Protein AF-X1JAW8-F1 (afdb_monomer_lite)

pLDDT: mean 96.25, std 2.13, range [86.62, 98.56]

Sequence (90 aa):
FYSEELMEKLAQGEHLGDIDGVPEEVKRLFITAHGITPQWHVRMQAAFQQSTDNAVSKTVNFPREATIEDVARVYMLAYDAGLKGITIYR

Foldseek 3Di:
DDDPVLVVCVVVPDQPLPDPPDDPVVSVVPDDLASDALLNQLVVLLVVVVVDPDADDGEREYDPPDDPVSVVVSVVSNVVSVGPDYHYDD

Organism: NCBI:txid412755

Secondary structure (DSSP, 8-state):
---HHHHHHHHTT--GGG-TTS-HHHHHHT--GGGS-HHHHHHHHHHHHTT-SS----EEE--TT--HHHHHHHHHHHHHTT-S--EEE-

Radius of gyration: 16.41 Å; chains: 1; bounding box: 32×28×43 Å

InterPro domains:
  IPR000788 Ribonucleotide reductase large subunit, C-terminal [PF02867] (4-89)
  IPR050862 Ribonucleoside diphosphate reductase class-2 [PTHR43371] (2-90)

Structure (mmCIF, N/CA/C/O backbone):
data_AF-X1JAW8-F1
#
_entry.id   AF-X1JAW8-F1
#
loop_
_atom_site.group_PDB
_atom_site.id
_atom_site.type_symbol
_atom_site.label_atom_id
_atom_site.label_alt_id
_atom_site.label_comp_id
_atom_site.label_asym_id
_atom_site.label_entity_id
_atom_site.label_seq_id
_atom_site.pdbx_PDB_ins_code
_atom_site.Cartn_x
_atom_site.Cartn_y
_atom_site.Cartn_z
_atom_site.occupancy
_atom_site.B_iso_or_equiv
_atom_site.auth_seq_id
_atom_site.auth_comp_id
_atom_site.auth_asym_id
_atom_site.auth_atom_id
_atom_site.pdbx_PDB_model_num
ATOM 1 N N . PHE A 1 1 ? -22.103 0.306 18.131 1.00 86.62 1 PHE A N 1
ATOM 2 C CA . PHE A 1 1 ? -20.853 -0.463 18.272 1.00 86.62 1 PHE A CA 1
ATOM 3 C C . PHE A 1 1 ? -19.704 0.389 18.800 1.00 86.62 1 PHE A C 1
ATOM 5 O O . PHE A 1 1 ? -18.781 -0.183 19.351 1.00 86.62 1 PHE A O 1
ATOM 12 N N . TYR A 1 2 ? -19.739 1.723 18.672 1.00 93.62 2 TYR A N 1
ATOM 13 C CA . TYR A 1 2 ? -18.788 2.581 19.383 1.00 93.62 2 TYR A CA 1
ATOM 14 C C . TYR A 1 2 ? -18.861 2.368 20.905 1.00 93.62 2 TYR A C 1
ATOM 16 O O . TYR A 1 2 ? -19.963 2.285 21.454 1.00 93.62 2 TYR A O 1
ATOM 24 N N . SER A 1 3 ? -17.699 2.321 21.557 1.00 96.44 3 SER A N 1
ATOM 25 C CA . SER A 1 3 ? -17.519 2.333 23.012 1.00 96.44 3 SER A CA 1
ATOM 26 C C . SER A 1 3 ? -16.150 2.932 23.360 1.00 96.44 3 SER A C 1
ATOM 28 O O . SER A 1 3 ? -15.254 2.954 22.516 1.00 96.44 3 SER A O 1
ATOM 30 N N . GLU A 1 4 ? -15.974 3.411 24.595 1.00 97.06 4 GLU A N 1
ATOM 31 C CA . GLU A 1 4 ? -14.657 3.864 25.077 1.00 97.06 4 GLU A CA 1
ATOM 32 C C . GLU A 1 4 ? -13.638 2.718 25.061 1.00 97.06 4 GLU A C 1
ATOM 34 O O . GLU A 1 4 ? -12.531 2.894 24.566 1.00 97.06 4 GLU A O 1
ATOM 39 N N . GLU A 1 5 ? -14.057 1.513 25.459 1.00 95.75 5 GLU A N 1
ATOM 40 C CA . GLU A 1 5 ? -13.232 0.300 25.391 1.00 95.75 5 GLU A CA 1
ATOM 41 C C . GLU A 1 5 ? -12.731 0.012 23.964 1.00 95.75 5 GLU A C 1
ATOM 43 O O . GLU A 1 5 ? -11.561 -0.308 23.768 1.00 95.75 5 GLU A O 1
ATOM 48 N N . LEU A 1 6 ? -13.588 0.155 22.942 1.00 95.88 6 LEU A N 1
ATOM 49 C CA . LEU A 1 6 ? -13.180 -0.011 21.543 1.00 95.88 6 LEU A CA 1
ATOM 50 C C . LEU A 1 6 ? -12.076 0.987 21.174 1.00 95.88 6 LEU A C 1
ATOM 52 O O . LEU A 1 6 ? -11.107 0.622 20.512 1.00 95.88 6 LEU A O 1
ATOM 56 N N . MET A 1 7 ? -12.219 2.243 21.598 1.00 96.38 7 MET A N 1
ATOM 57 C CA . MET A 1 7 ? -11.228 3.279 21.315 1.00 96.38 7 MET A CA 1
ATOM 58 C C . MET A 1 7 ? -9.904 3.021 22.036 1.00 96.38 7 MET A C 1
ATOM 60 O O . MET A 1 7 ? -8.849 3.238 21.442 1.00 96.38 7 MET A 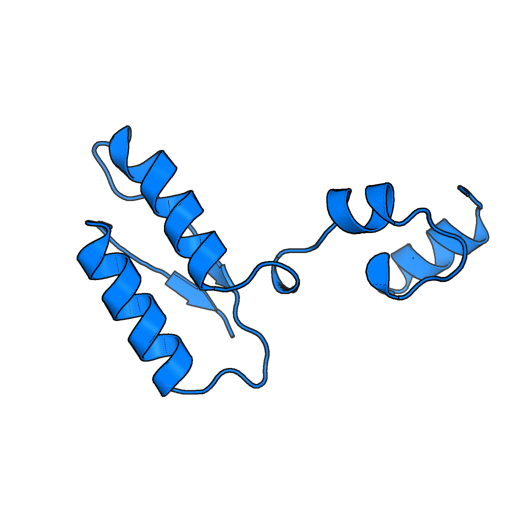O 1
ATOM 64 N N . GLU A 1 8 ? -9.943 2.519 23.271 1.00 97.00 8 GLU A N 1
ATOM 65 C CA . GLU A 1 8 ? -8.747 2.120 24.018 1.00 97.00 8 GLU A CA 1
ATOM 66 C C . GLU A 1 8 ? -8.000 0.973 23.327 1.00 97.00 8 GLU A C 1
ATOM 68 O O . GLU A 1 8 ? -6.786 1.073 23.144 1.00 97.00 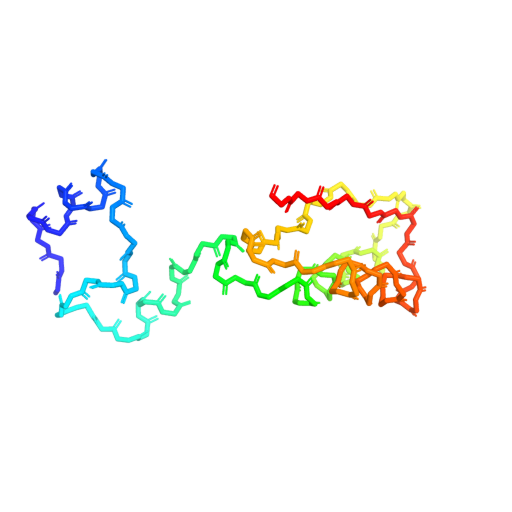8 GLU A O 1
ATOM 73 N N . LYS A 1 9 ? -8.710 -0.066 22.862 1.00 95.81 9 LYS A N 1
ATOM 74 C CA . LYS A 1 9 ? -8.119 -1.180 22.094 1.00 95.81 9 LYS A CA 1
ATOM 75 C C . LYS A 1 9 ? -7.421 -0.696 20.824 1.00 95.81 9 LYS A C 1
ATOM 77 O O . LYS A 1 9 ? -6.263 -1.026 20.570 1.00 95.81 9 LYS A O 1
ATOM 82 N N . LEU A 1 10 ? -8.089 0.163 20.050 1.00 95.56 10 LEU A N 1
ATOM 83 C CA . LEU A 1 10 ? -7.508 0.752 18.839 1.00 95.56 10 LEU A CA 1
ATOM 84 C C . LEU A 1 10 ? -6.276 1.615 19.151 1.00 95.56 10 LEU A C 1
ATOM 86 O O . LEU A 1 10 ? -5.283 1.554 18.428 1.00 95.56 10 LEU A O 1
ATOM 90 N N . ALA A 1 11 ? -6.308 2.396 20.235 1.00 96.06 11 ALA A N 1
ATOM 91 C CA . ALA A 1 11 ? -5.177 3.219 20.663 1.00 96.06 11 ALA A CA 1
ATOM 92 C C . ALA A 1 11 ? -3.963 2.384 21.110 1.00 96.06 11 ALA A C 1
ATOM 94 O O . ALA A 1 11 ? -2.827 2.839 20.980 1.00 96.06 11 ALA A O 1
ATOM 95 N N . GLN A 1 12 ? -4.187 1.158 21.591 1.00 96.50 12 GLN A N 1
ATOM 96 C CA . GLN A 1 12 ? -3.134 0.192 21.927 1.00 96.50 12 GLN A CA 1
ATOM 97 C C . GLN A 1 12 ? -2.550 -0.523 20.696 1.00 96.50 12 GLN A C 1
ATOM 99 O O . GLN A 1 12 ? -1.573 -1.261 20.822 1.00 96.50 12 GLN A O 1
ATOM 104 N N . GLY A 1 13 ? -3.093 -0.266 19.502 1.00 93.00 13 GLY A N 1
ATOM 105 C CA . GLY A 1 13 ? -2.601 -0.813 18.240 1.00 93.00 13 GLY A CA 1
ATOM 106 C C . GLY A 1 13 ? -3.329 -2.069 17.769 1.00 93.00 13 GLY A C 1
ATOM 107 O O . GLY A 1 13 ? -2.880 -2.684 16.802 1.00 93.00 13 GLY A O 1
ATOM 108 N N . GLU A 1 14 ? -4.443 -2.450 18.401 1.00 94.38 14 GLU A N 1
ATOM 109 C CA . GLU A 1 14 ? -5.298 -3.511 17.868 1.00 94.38 14 GLU A CA 1
ATOM 110 C C . GLU A 1 14 ? -5.890 -3.102 16.513 1.00 94.38 14 GLU A C 1
ATOM 112 O O . GLU A 1 14 ? -6.253 -1.944 16.276 1.00 94.38 14 GLU A O 1
ATOM 117 N N . HIS A 1 15 ? -6.011 -4.061 15.598 1.00 92.81 15 HIS A N 1
ATOM 118 C CA . HIS A 1 15 ? -6.637 -3.819 14.307 1.00 92.81 15 HIS A CA 1
ATOM 119 C C . HIS A 1 15 ? -8.154 -3.946 14.423 1.00 92.81 15 HIS A C 1
ATOM 121 O O . HIS A 1 15 ? -8.668 -4.953 14.894 1.00 92.81 15 HIS A O 1
ATOM 127 N N . LEU A 1 16 ? -8.890 -2.961 13.897 1.00 94.69 16 LEU A N 1
ATOM 128 C CA . LEU A 1 16 ? -10.359 -2.959 13.916 1.00 94.69 16 LEU A CA 1
ATOM 129 C C . LEU A 1 16 ? -10.979 -4.245 13.333 1.00 94.69 16 LEU A C 1
ATOM 131 O O . LEU A 1 16 ? -12.050 -4.668 13.764 1.00 94.69 16 LEU A O 1
ATOM 135 N N . GLY A 1 17 ?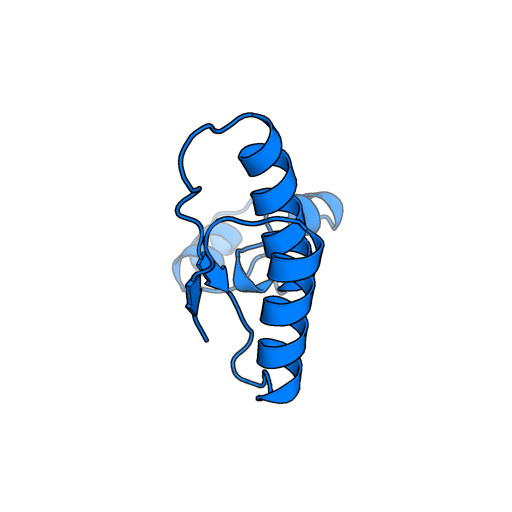 -10.304 -4.865 12.357 1.00 92.31 17 GLY A N 1
ATOM 136 C CA . GLY A 1 17 ? -10.720 -6.133 11.754 1.00 92.31 17 GLY A CA 1
ATOM 137 C C . GLY A 1 17 ? -10.817 -7.286 12.758 1.00 92.31 17 GLY A C 1
ATOM 138 O O . GLY A 1 17 ? -11.730 -8.107 12.646 1.00 92.31 17 GLY A O 1
ATOM 139 N N . ASP A 1 18 ? -9.961 -7.283 13.777 1.00 92.88 18 ASP A N 1
ATOM 140 C CA . ASP A 1 18 ? -9.821 -8.360 14.760 1.00 92.88 18 ASP A CA 1
ATOM 141 C C . ASP A 1 18 ? -10.722 -8.159 15.991 1.00 92.88 18 ASP A C 1
ATOM 143 O O . ASP A 1 18 ? -10.854 -9.056 16.818 1.00 92.88 18 ASP A O 1
ATOM 147 N N . ILE A 1 19 ? -11.383 -7.000 16.111 1.00 94.19 19 ILE A N 1
ATOM 148 C CA . ILE A 1 19 ? -12.232 -6.672 17.261 1.00 94.19 19 ILE A CA 1
ATOM 149 C C . ILE A 1 19 ? -13.662 -7.186 17.039 1.00 94.19 19 ILE A C 1
ATOM 151 O O . ILE A 1 19 ? -14.319 -6.877 16.035 1.00 94.19 19 ILE A O 1
ATOM 155 N N . ASP A 1 20 ? -14.171 -7.959 17.995 1.00 92.81 20 ASP A N 1
ATOM 156 C CA . ASP A 1 20 ? -15.542 -8.470 17.983 1.00 92.81 20 ASP A CA 1
ATOM 157 C C . ASP A 1 20 ? -16.591 -7.368 18.211 1.00 92.81 20 ASP A C 1
ATOM 159 O O . ASP A 1 20 ? -16.336 -6.328 18.816 1.00 92.81 20 ASP A O 1
ATOM 163 N N . GLY A 1 21 ? -17.812 -7.585 17.711 1.00 92.50 21 GLY A N 1
ATOM 164 C CA . GLY A 1 21 ? -18.938 -6.656 17.894 1.00 92.50 21 GLY A CA 1
ATOM 165 C C . GLY A 1 21 ? -18.929 -5.419 16.982 1.00 92.50 21 GLY A C 1
ATOM 166 O O . GLY A 1 21 ? -19.899 -4.654 16.980 1.00 92.50 21 GLY A O 1
ATOM 167 N N . VAL A 1 22 ? -17.885 -5.233 16.166 1.00 95.56 22 VAL A N 1
ATOM 168 C CA . VAL A 1 22 ? -17.839 -4.206 15.114 1.00 95.56 22 VAL A CA 1
ATOM 169 C C . VAL A 1 22 ? -18.528 -4.729 13.842 1.00 95.56 22 VAL A C 1
ATOM 171 O O . VAL A 1 22 ? -18.183 -5.818 13.379 1.00 95.56 22 VAL A O 1
ATOM 174 N N . PRO A 1 23 ? -19.475 -3.979 13.241 1.00 96.25 23 PRO A N 1
ATOM 175 C CA . PRO A 1 23 ? -20.119 -4.372 11.993 1.00 96.25 23 PRO A CA 1
ATOM 176 C C . PRO A 1 23 ? -19.118 -4.587 10.854 1.00 96.25 23 PRO A C 1
ATOM 178 O O . PRO A 1 23 ? -18.202 -3.791 10.656 1.00 96.25 23 PRO A O 1
ATOM 181 N N . GLU A 1 24 ? -19.349 -5.622 10.051 1.00 95.00 24 GLU A N 1
ATOM 182 C CA . GLU A 1 24 ? -18.455 -6.024 8.958 1.00 95.00 24 GLU A CA 1
ATOM 183 C C . GLU A 1 24 ? -18.247 -4.920 7.907 1.00 95.00 24 GLU A C 1
ATOM 185 O O . GLU A 1 24 ? -17.145 -4.731 7.398 1.00 95.00 24 GLU A O 1
ATOM 190 N N . GLU A 1 25 ? -19.281 -4.130 7.612 1.00 96.50 25 GLU A N 1
ATOM 191 C CA . GLU A 1 25 ? -19.175 -2.984 6.700 1.00 96.50 25 GLU A CA 1
ATOM 192 C C . GLU A 1 25 ? -18.171 -1.937 7.204 1.00 96.50 25 GLU A C 1
ATOM 194 O O . GLU A 1 25 ? -17.384 -1.394 6.431 1.00 96.50 25 GLU A O 1
ATOM 199 N N . VAL A 1 26 ? -18.142 -1.709 8.518 1.00 96.06 26 VAL A N 1
ATOM 200 C CA . VAL A 1 26 ? -17.210 -0.776 9.155 1.00 96.06 26 VAL A CA 1
ATOM 201 C C . VAL A 1 26 ? -15.795 -1.349 9.116 1.00 96.06 26 VAL A C 1
ATOM 203 O O . VAL A 1 26 ? -14.864 -0.634 8.751 1.00 96.06 26 VAL A O 1
ATOM 206 N N . LYS A 1 27 ? -15.620 -2.646 9.402 1.00 95.44 27 LYS A N 1
ATOM 207 C CA . LYS A 1 27 ? -14.314 -3.319 9.278 1.00 95.44 27 LYS A CA 1
ATOM 208 C C . LYS A 1 27 ? -13.738 -3.179 7.868 1.00 95.44 27 LYS A C 1
ATOM 210 O O . LYS A 1 27 ? -12.565 -2.854 7.710 1.00 95.44 27 LYS A O 1
ATOM 215 N N . ARG A 1 28 ? -14.578 -3.356 6.844 1.00 94.94 28 ARG A N 1
ATOM 216 C CA . ARG A 1 28 ? -14.195 -3.188 5.433 1.00 94.94 28 ARG A CA 1
ATOM 217 C C . ARG A 1 28 ? -13.861 -1.746 5.070 1.00 94.94 28 ARG A C 1
ATOM 219 O O . ARG A 1 28 ? -12.966 -1.523 4.261 1.00 94.94 28 ARG A O 1
ATOM 226 N N . LEU A 1 29 ? -14.572 -0.779 5.644 1.00 95.75 29 LEU A N 1
ATOM 227 C CA . LEU A 1 29 ? -14.349 0.638 5.369 1.00 95.75 29 LEU A CA 1
ATOM 228 C C . LEU A 1 29 ? -13.017 1.141 5.947 1.00 95.75 29 LEU A C 1
ATOM 230 O O . LEU A 1 29 ? -12.349 1.958 5.319 1.00 95.75 29 LEU A O 1
ATOM 234 N N . PHE A 1 30 ? -12.617 0.639 7.116 1.00 95.06 30 PHE A N 1
ATOM 235 C CA . PHE A 1 30 ? -11.438 1.101 7.858 1.00 95.06 30 PHE A CA 1
ATOM 236 C C . PHE A 1 30 ? -10.249 0.126 7.791 1.00 95.06 30 PHE A C 1
ATOM 238 O O . PHE A 1 30 ? -9.498 -0.023 8.758 1.00 95.06 30 PHE A O 1
ATOM 245 N N . ILE A 1 31 ? -10.046 -0.536 6.649 1.00 94.88 31 ILE A N 1
ATOM 246 C CA . ILE A 1 31 ? -8.834 -1.335 6.421 1.00 94.88 31 ILE A CA 1
ATOM 247 C C . ILE A 1 31 ? -7.574 -0.457 6.422 1.00 94.88 31 ILE A C 1
ATOM 249 O O . ILE A 1 31 ? -7.595 0.710 6.028 1.00 94.88 31 ILE A O 1
ATOM 253 N N . THR A 1 32 ? -6.448 -1.033 6.839 1.00 94.12 32 THR A N 1
ATOM 254 C CA . THR A 1 32 ? -5.140 -0.361 6.807 1.00 94.12 32 THR A CA 1
ATOM 255 C C . THR A 1 32 ? -4.373 -0.707 5.530 1.00 94.12 32 THR A C 1
ATOM 257 O O . THR A 1 32 ? -4.777 -1.583 4.766 1.00 94.12 32 THR A O 1
ATOM 260 N N . ALA A 1 33 ? -3.229 -0.054 5.299 1.00 94.69 33 ALA A N 1
ATOM 261 C CA . ALA A 1 33 ? -2.391 -0.326 4.129 1.00 94.69 33 ALA A CA 1
ATOM 262 C C . ALA A 1 33 ? -1.994 -1.810 4.002 1.00 94.69 33 ALA A C 1
ATOM 264 O O . ALA A 1 33 ? -2.053 -2.348 2.907 1.00 94.69 33 ALA A O 1
ATOM 265 N N . HIS A 1 34 ? -1.668 -2.492 5.105 1.00 91.44 34 HIS A N 1
ATOM 266 C CA . HIS A 1 34 ? -1.316 -3.920 5.081 1.00 91.44 34 HIS A CA 1
ATOM 267 C C . HIS A 1 34 ? -2.524 -4.841 4.835 1.00 91.44 34 HIS A C 1
ATOM 269 O O . HIS A 1 34 ? -2.345 -5.989 4.446 1.00 91.44 34 HIS A O 1
ATOM 275 N N . GLY A 1 35 ? -3.751 -4.337 5.016 1.00 91.94 35 GLY A N 1
ATOM 276 C CA . GLY A 1 35 ? -4.980 -5.042 4.643 1.00 91.94 35 GLY A CA 1
ATOM 277 C C . GLY A 1 35 ? -5.310 -4.959 3.148 1.00 91.94 35 GLY A C 1
ATOM 278 O O . GLY A 1 35 ? -6.251 -5.605 2.691 1.00 91.94 35 GLY A O 1
ATOM 279 N N . ILE A 1 36 ? -4.558 -4.171 2.371 1.00 95.38 36 ILE A N 1
ATOM 280 C CA . ILE A 1 36 ? -4.723 -4.045 0.922 1.00 95.38 36 ILE A CA 1
ATOM 281 C C . ILE A 1 36 ? -3.655 -4.893 0.235 1.00 95.38 36 ILE A C 1
ATOM 283 O O . ILE A 1 36 ? -2.461 -4.746 0.477 1.00 95.38 36 ILE A O 1
ATOM 287 N N . THR A 1 37 ? -4.074 -5.772 -0.677 1.00 96.31 37 THR A N 1
ATOM 288 C CA . THR A 1 37 ? -3.120 -6.609 -1.419 1.00 96.31 37 THR A CA 1
ATOM 289 C C . THR A 1 37 ? -2.156 -5.746 -2.252 1.00 96.31 37 THR A C 1
ATOM 291 O O . THR A 1 37 ? -2.604 -4.745 -2.833 1.00 96.31 37 THR A O 1
ATOM 294 N N . PRO A 1 38 ? -0.891 -6.161 -2.445 1.00 97.38 38 PRO A N 1
ATOM 295 C CA . PRO A 1 38 ? 0.068 -5.426 -3.271 1.00 97.38 38 PRO A CA 1
ATOM 296 C C . PRO A 1 38 ? -0.444 -5.090 -4.683 1.00 97.38 38 PRO A C 1
ATOM 298 O O . PRO A 1 38 ? -0.222 -3.992 -5.191 1.00 97.38 38 PRO A O 1
ATOM 301 N N . GLN A 1 39 ? -1.211 -5.989 -5.307 1.00 97.62 39 GLN A N 1
ATOM 302 C CA . GLN A 1 39 ? -1.783 -5.782 -6.641 1.00 97.62 39 GLN A CA 1
ATOM 303 C C . GLN A 1 39 ? -2.815 -4.646 -6.662 1.00 97.62 39 GLN A C 1
ATOM 305 O O . GLN A 1 39 ? -2.877 -3.881 -7.625 1.00 97.62 39 GLN A O 1
ATOM 310 N N . TRP A 1 40 ? -3.613 -4.505 -5.601 1.00 97.94 40 TRP A N 1
ATOM 311 C CA . TRP A 1 40 ? -4.571 -3.405 -5.471 1.00 97.94 40 TRP A CA 1
ATOM 312 C C . TRP A 1 40 ? -3.876 -2.054 -5.287 1.00 97.94 40 TRP A C 1
ATOM 314 O O . TRP A 1 40 ? -4.335 -1.063 -5.856 1.00 97.94 40 TRP A O 1
ATOM 324 N N . HIS A 1 41 ? -2.736 -2.008 -4.592 1.00 98.19 41 HIS A N 1
ATOM 325 C CA . HIS A 1 41 ? -1.916 -0.796 -4.545 1.00 98.19 41 HIS A CA 1
ATOM 326 C C . HIS A 1 41 ? -1.410 -0.381 -5.933 1.00 98.19 41 HIS A C 1
ATOM 328 O O . HIS A 1 41 ? -1.522 0.795 -6.280 1.00 98.19 41 HIS A O 1
ATOM 334 N N . VAL A 1 42 ? -0.922 -1.329 -6.744 1.00 98.25 42 VAL A N 1
ATOM 335 C CA . VAL A 1 42 ? -0.462 -1.053 -8.120 1.00 98.25 42 VAL A CA 1
ATOM 336 C C . VAL A 1 42 ? -1.606 -0.549 -8.995 1.00 98.25 42 VAL A C 1
ATOM 338 O O . VAL A 1 42 ? -1.454 0.456 -9.683 1.00 98.25 42 VAL A O 1
ATOM 341 N N . ARG A 1 43 ? -2.778 -1.195 -8.936 1.00 98.19 43 ARG A N 1
ATOM 342 C CA . ARG A 1 43 ? -3.968 -0.766 -9.692 1.00 98.19 43 ARG A CA 1
ATOM 343 C C . ARG A 1 43 ? -4.402 0.649 -9.325 1.00 98.19 43 ARG A C 1
ATOM 345 O O . ARG A 1 43 ? -4.735 1.433 -10.209 1.00 98.19 43 ARG A O 1
ATOM 352 N N . MET A 1 44 ? -4.360 0.985 -8.036 1.00 98.19 44 MET A N 1
ATOM 353 C CA . MET A 1 44 ? -4.655 2.337 -7.572 1.00 98.19 44 MET A CA 1
ATOM 354 C C . MET A 1 44 ? -3.636 3.343 -8.118 1.00 98.19 44 MET A C 1
ATOM 356 O O . MET A 1 44 ? -4.021 4.376 -8.657 1.00 98.19 44 MET A O 1
ATOM 360 N N . GLN A 1 45 ? -2.340 3.031 -8.047 1.00 98.56 45 GLN A N 1
ATOM 361 C CA . GLN A 1 45 ? -1.304 3.893 -8.615 1.00 98.56 45 GLN A CA 1
ATOM 362 C C . GLN A 1 45 ? -1.483 4.074 -10.132 1.00 98.56 45 GLN A C 1
ATOM 364 O O . GLN A 1 45 ? -1.344 5.189 -10.629 1.00 98.56 45 GLN A O 1
ATOM 369 N N . ALA A 1 46 ? -1.854 3.013 -10.855 1.00 98.19 46 ALA A N 1
ATOM 370 C CA . ALA A 1 46 ? -2.116 3.054 -12.292 1.00 98.19 46 ALA A CA 1
ATOM 371 C C . ALA A 1 46 ? -3.292 3.960 -12.653 1.00 98.19 46 ALA A C 1
ATOM 373 O O . ALA A 1 46 ? -3.181 4.742 -13.595 1.00 98.19 46 ALA A O 1
ATOM 374 N N . ALA A 1 47 ? -4.377 3.922 -11.875 1.00 98.25 47 ALA A N 1
ATOM 375 C CA . ALA A 1 47 ? -5.515 4.815 -12.078 1.00 98.25 47 ALA A CA 1
ATOM 376 C C . ALA A 1 47 ? -5.096 6.297 -12.016 1.00 98.25 47 ALA A C 1
ATOM 378 O O . ALA A 1 47 ? -5.478 7.083 -12.879 1.00 98.25 47 ALA A O 1
ATOM 379 N N . PHE A 1 48 ? -4.244 6.672 -11.056 1.00 98.25 48 PHE A N 1
ATOM 380 C CA . PHE A 1 48 ? -3.720 8.040 -10.958 1.00 98.25 48 PHE A CA 1
ATOM 381 C C . PHE A 1 48 ? -2.662 8.361 -12.023 1.00 98.25 48 PHE A C 1
ATOM 383 O O . PHE A 1 48 ? -2.602 9.487 -12.522 1.00 98.25 48 PHE A O 1
ATOM 390 N N . GLN A 1 49 ? -1.838 7.383 -12.408 1.00 98.12 49 GLN A N 1
ATOM 391 C CA . GLN A 1 49 ? -0.777 7.569 -13.398 1.00 98.12 49 GLN A CA 1
ATOM 392 C C . GLN A 1 49 ? -1.325 7.968 -14.777 1.00 98.12 49 GLN A C 1
ATOM 394 O O . GLN A 1 49 ? -0.655 8.726 -15.477 1.00 98.12 49 GLN A O 1
ATOM 399 N N . GLN A 1 50 ? -2.538 7.525 -15.136 1.00 97.06 50 GLN A N 1
ATOM 400 C CA . GLN A 1 50 ? -3.206 7.870 -16.402 1.00 97.06 50 GLN A CA 1
ATOM 401 C C . GLN A 1 50 ? -3.427 9.376 -16.588 1.00 97.06 50 GLN A C 1
ATOM 403 O O . GLN A 1 50 ? -3.456 9.850 -17.717 1.00 97.06 50 GLN A O 1
ATOM 408 N N . SER A 1 51 ? -3.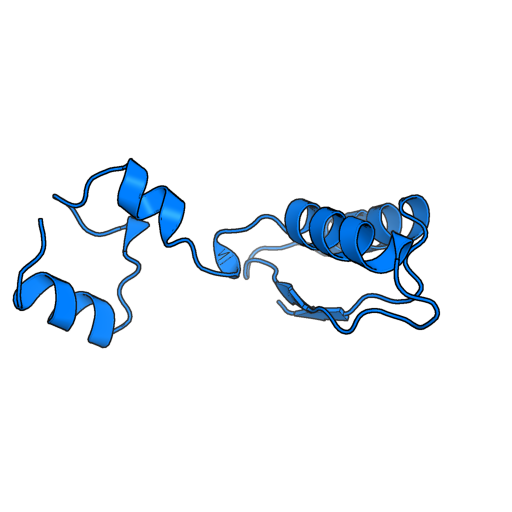577 10.120 -15.490 1.00 97.62 51 SER A N 1
ATOM 409 C CA . SER A 1 51 ? -3.805 11.573 -15.503 1.00 97.62 51 SER A CA 1
ATOM 410 C C . SER A 1 51 ? -2.615 12.360 -14.938 1.00 97.62 51 SER A C 1
ATOM 412 O O . SER A 1 51 ? -2.772 13.515 -14.553 1.00 97.62 51 SER A O 1
ATOM 414 N N . THR A 1 52 ? -1.434 11.735 -14.839 1.00 97.69 52 THR A N 1
ATOM 415 C CA . THR A 1 52 ? -0.230 12.352 -14.261 1.00 97.69 52 THR A CA 1
ATOM 416 C C . THR A 1 52 ? 0.924 12.349 -15.267 1.00 97.69 52 THR A C 1
ATOM 418 O O . THR A 1 52 ? 1.445 11.292 -15.643 1.00 97.69 52 THR A O 1
ATOM 421 N N . ASP A 1 53 ? 1.383 13.540 -15.657 1.00 96.94 53 ASP A N 1
ATOM 422 C CA . ASP A 1 53 ? 2.485 13.719 -16.616 1.00 96.94 53 ASP A CA 1
ATOM 423 C C . ASP A 1 53 ? 3.839 13.265 -16.057 1.00 96.94 53 ASP A C 1
ATOM 425 O O . ASP A 1 53 ? 4.658 12.695 -16.778 1.00 96.94 53 ASP A O 1
ATOM 429 N N . ASN A 1 54 ? 4.057 13.436 -14.753 1.00 95.88 54 ASN A N 1
ATOM 430 C CA . ASN A 1 54 ? 5.212 12.895 -14.033 1.00 95.88 54 ASN A CA 1
ATOM 431 C C . ASN A 1 54 ? 4.900 11.497 -13.459 1.00 95.88 54 ASN A C 1
ATOM 433 O O . ASN A 1 54 ? 3.934 10.847 -13.865 1.00 95.88 54 ASN A O 1
ATOM 437 N N . ALA A 1 55 ? 5.729 11.000 -12.540 1.00 95.81 55 ALA A N 1
ATOM 438 C CA . ALA A 1 55 ? 5.469 9.764 -11.801 1.00 95.81 55 ALA A CA 1
ATOM 439 C C . ALA A 1 55 ? 4.611 10.013 -10.546 1.00 95.81 55 ALA A C 1
ATOM 441 O O . ALA A 1 55 ? 4.599 11.112 -9.991 1.00 95.81 55 ALA A O 1
ATOM 442 N N . VAL A 1 56 ? 3.933 8.966 -10.073 1.00 97.50 56 VAL A N 1
ATOM 443 C CA . VAL A 1 56 ? 3.194 8.971 -8.800 1.00 97.50 56 VAL A CA 1
ATOM 444 C C . VAL A 1 56 ? 4.078 8.394 -7.690 1.00 97.50 56 VAL A C 1
ATOM 446 O O . VAL A 1 56 ? 4.528 7.255 -7.792 1.00 97.50 56 VAL A O 1
ATOM 449 N N . SER A 1 57 ? 4.300 9.152 -6.611 1.00 97.69 57 SER A N 1
ATOM 450 C CA . SER A 1 57 ? 4.981 8.644 -5.411 1.00 97.69 57 SER A CA 1
ATOM 451 C C . SER A 1 57 ? 3.996 7.846 -4.556 1.00 97.69 57 SER A C 1
ATOM 453 O O . SER A 1 57 ? 3.173 8.419 -3.840 1.00 97.69 57 SER A O 1
ATOM 455 N N . LYS A 1 58 ? 4.038 6.515 -4.665 1.00 97.69 58 LYS A N 1
ATOM 456 C CA . LYS A 1 58 ? 3.178 5.607 -3.899 1.00 97.69 58 LYS A CA 1
ATOM 457 C C . LYS A 1 58 ? 3.945 4.363 -3.462 1.00 97.69 58 LYS A C 1
ATOM 459 O O . LYS A 1 58 ? 4.543 3.671 -4.278 1.00 97.69 58 LYS A O 1
ATOM 464 N N . THR A 1 59 ? 3.857 4.053 -2.172 1.00 98.12 59 THR A N 1
ATOM 465 C CA . THR A 1 59 ? 4.387 2.810 -1.599 1.00 98.12 59 THR A CA 1
ATOM 466 C C . THR A 1 59 ? 3.418 1.652 -1.817 1.00 98.12 59 THR A C 1
ATOM 468 O O . THR A 1 59 ? 2.232 1.772 -1.507 1.00 98.12 59 THR A O 1
ATOM 471 N N . VAL A 1 60 ? 3.904 0.521 -2.312 1.00 98.19 60 VAL A N 1
ATOM 472 C CA . VAL A 1 60 ? 3.211 -0.768 -2.288 1.00 98.19 60 VAL A CA 1
ATOM 473 C C . VAL A 1 60 ? 3.645 -1.504 -1.026 1.00 98.19 60 VAL A C 1
ATOM 475 O O . VAL A 1 60 ? 4.791 -1.939 -0.924 1.0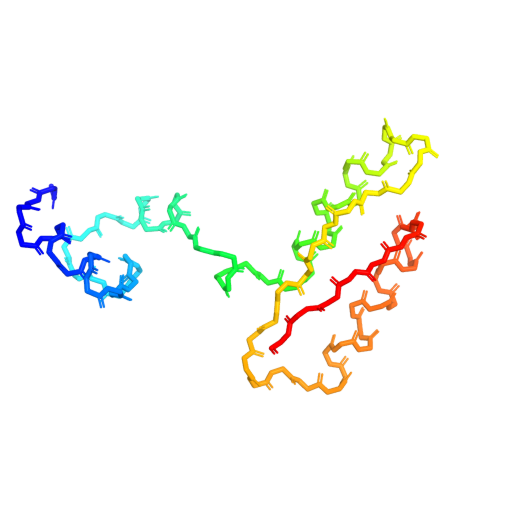0 98.19 60 VAL A O 1
ATOM 478 N N . ASN A 1 61 ? 2.741 -1.594 -0.052 1.00 97.94 61 ASN A N 1
ATOM 479 C CA . ASN A 1 61 ? 2.982 -2.305 1.198 1.00 97.94 61 ASN A CA 1
ATOM 480 C C . ASN A 1 61 ? 2.818 -3.812 0.978 1.00 97.94 61 ASN A C 1
ATOM 482 O O . ASN A 1 61 ? 1.874 -4.250 0.319 1.00 97.94 61 ASN A O 1
ATOM 486 N N . PHE A 1 62 ? 3.736 -4.590 1.536 1.00 97.25 62 PHE A N 1
ATOM 487 C CA . PHE A 1 62 ? 3.711 -6.045 1.527 1.00 97.25 62 PHE A CA 1
ATOM 488 C C . PHE A 1 62 ? 3.548 -6.586 2.945 1.00 97.25 62 PHE A C 1
ATOM 490 O O . PHE A 1 62 ? 4.020 -5.961 3.895 1.00 97.25 62 PHE A O 1
ATOM 497 N N . PRO A 1 63 ? 2.915 -7.759 3.101 1.00 93.94 63 PRO A N 1
ATOM 498 C CA . PRO A 1 63 ? 2.962 -8.481 4.360 1.00 93.94 63 PRO A CA 1
ATOM 499 C C . PRO A 1 63 ? 4.377 -9.018 4.614 1.00 93.94 63 PRO A C 1
ATOM 501 O O . PRO A 1 63 ? 5.158 -9.238 3.683 1.00 93.94 63 PRO A O 1
ATOM 504 N N . ARG A 1 64 ? 4.703 -9.269 5.883 1.00 93.56 64 ARG A N 1
ATOM 505 C CA . ARG A 1 64 ? 6.039 -9.710 6.314 1.00 93.56 64 ARG A CA 1
ATOM 506 C C . ARG A 1 64 ? 6.482 -11.005 5.624 1.00 93.56 64 ARG A C 1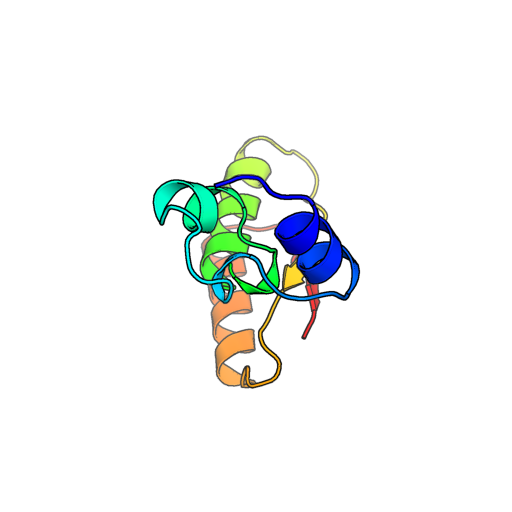
ATOM 508 O O . ARG A 1 64 ? 7.663 -11.182 5.331 1.00 93.56 64 ARG A O 1
ATOM 515 N N . GLU A 1 65 ? 5.536 -11.899 5.381 1.00 95.12 65 GLU A N 1
ATOM 516 C CA . GLU A 1 65 ? 5.698 -13.206 4.748 1.00 95.12 65 GLU A CA 1
ATOM 517 C C . GLU A 1 65 ? 5.825 -13.154 3.218 1.00 95.12 65 GLU A C 1
ATOM 519 O O . GLU A 1 65 ? 6.041 -14.195 2.601 1.00 95.12 65 GLU A O 1
ATOM 524 N N . ALA A 1 66 ? 5.729 -11.969 2.602 1.00 95.81 66 ALA A N 1
ATOM 525 C CA . ALA A 1 66 ? 5.840 -11.830 1.156 1.00 95.81 66 ALA A CA 1
ATOM 526 C C . ALA A 1 66 ? 7.179 -12.355 0.623 1.00 95.81 66 ALA A C 1
ATOM 528 O O . ALA A 1 66 ? 8.267 -11.978 1.095 1.00 95.81 66 ALA A O 1
ATOM 529 N N . THR A 1 67 ? 7.087 -13.193 -0.407 1.00 97.25 67 THR A N 1
ATOM 530 C CA . THR A 1 67 ? 8.237 -13.832 -1.042 1.00 97.25 67 THR A CA 1
ATOM 531 C C . THR A 1 67 ? 8.868 -12.937 -2.110 1.00 97.25 67 THR A C 1
ATOM 533 O O . THR A 1 67 ? 8.323 -11.908 -2.518 1.00 97.25 67 THR A O 1
ATOM 536 N N . ILE A 1 68 ? 10.045 -13.336 -2.597 1.00 97.69 68 ILE A N 1
ATOM 537 C CA . ILE A 1 68 ? 10.709 -12.647 -3.713 1.00 97.69 68 ILE A CA 1
ATOM 538 C C . ILE A 1 68 ? 9.846 -12.738 -4.978 1.00 97.69 68 ILE A C 1
ATOM 540 O O . ILE A 1 68 ? 9.752 -11.777 -5.740 1.00 97.69 68 ILE A O 1
ATOM 544 N N . GLU A 1 69 ? 9.167 -13.864 -5.180 1.00 98.12 69 GLU A N 1
ATOM 545 C CA . GLU A 1 69 ? 8.254 -14.080 -6.297 1.00 98.12 69 GLU A CA 1
ATOM 546 C C . GLU A 1 69 ? 7.040 -13.147 -6.213 1.00 98.12 69 GLU A C 1
ATOM 548 O O . GLU A 1 69 ? 6.578 -12.667 -7.248 1.00 98.12 69 GLU A O 1
ATOM 553 N N . ASP A 1 70 ? 6.527 -12.855 -5.014 1.00 96.94 70 ASP A N 1
ATOM 554 C CA . ASP A 1 70 ? 5.440 -11.884 -4.825 1.00 96.94 70 ASP A CA 1
ATOM 555 C C . ASP A 1 70 ? 5.869 -10.482 -5.272 1.00 96.94 70 ASP A C 1
ATOM 557 O O . ASP A 1 70 ? 5.144 -9.804 -6.007 1.00 96.94 70 ASP A O 1
ATOM 561 N N . VAL A 1 71 ? 7.077 -10.073 -4.877 1.00 97.75 71 VAL A N 1
ATOM 562 C CA . VAL A 1 71 ? 7.676 -8.792 -5.268 1.00 97.75 71 VAL A CA 1
ATOM 563 C C . VAL A 1 71 ? 7.908 -8.731 -6.778 1.00 97.75 71 VAL A C 1
ATOM 565 O O . VAL A 1 71 ? 7.530 -7.750 -7.421 1.00 97.75 71 VAL A O 1
ATOM 568 N N . ALA A 1 72 ? 8.465 -9.792 -7.368 1.00 98.06 72 ALA A N 1
ATOM 569 C CA . ALA A 1 72 ? 8.699 -9.871 -8.806 1.00 98.06 72 ALA A CA 1
ATOM 570 C C . ALA A 1 72 ? 7.392 -9.726 -9.600 1.00 98.06 72 ALA A C 1
ATOM 572 O O . ALA A 1 72 ? 7.338 -8.969 -10.570 1.00 98.06 72 ALA A O 1
ATOM 573 N N . ARG A 1 73 ? 6.306 -10.376 -9.154 1.00 97.69 73 ARG A N 1
ATOM 574 C CA . ARG A 1 73 ? 4.985 -10.238 -9.788 1.00 97.69 73 ARG A CA 1
ATOM 575 C C . ARG A 1 73 ? 4.451 -8.809 -9.731 1.00 97.69 73 ARG A C 1
ATOM 577 O O . ARG A 1 73 ? 3.817 -8.368 -10.683 1.00 97.69 73 ARG A O 1
ATOM 584 N N . VAL A 1 74 ? 4.707 -8.076 -8.650 1.00 98.00 74 VAL A N 1
ATOM 585 C CA . VAL A 1 74 ? 4.298 -6.668 -8.520 1.00 98.00 74 VAL A CA 1
ATOM 586 C C . VAL A 1 74 ? 5.094 -5.754 -9.442 1.00 98.00 74 VAL A C 1
ATOM 588 O O . VAL A 1 74 ? 4.502 -4.865 -10.051 1.00 98.00 74 VAL A O 1
ATOM 591 N N . TYR A 1 75 ? 6.398 -5.986 -9.606 1.00 98.31 75 TYR A N 1
ATOM 592 C CA . TYR A 1 75 ? 7.191 -5.248 -10.589 1.00 98.31 75 TYR A CA 1
ATOM 593 C C . TYR A 1 75 ? 6.710 -5.500 -12.018 1.00 98.31 75 TYR A C 1
ATOM 595 O O . TYR A 1 75 ? 6.541 -4.542 -12.770 1.00 98.31 75 TYR A O 1
ATOM 603 N N . MET A 1 76 ? 6.408 -6.754 -12.368 1.00 98.44 76 MET A N 1
ATOM 604 C CA . MET A 1 76 ? 5.844 -7.074 -13.682 1.00 98.44 76 MET A CA 1
ATOM 605 C C . MET A 1 76 ? 4.470 -6.430 -13.881 1.00 98.44 76 MET A C 1
ATOM 607 O O . MET A 1 76 ? 4.239 -5.800 -14.904 1.00 98.44 76 MET A O 1
ATOM 611 N N . LEU A 1 77 ? 3.594 -6.474 -12.873 1.00 98.25 77 LEU A N 1
ATOM 612 C CA . LEU A 1 77 ? 2.287 -5.817 -12.942 1.00 98.25 77 LEU A CA 1
ATOM 613 C C . LEU A 1 77 ? 2.405 -4.294 -13.119 1.00 98.25 77 LEU A C 1
ATOM 615 O O . LEU A 1 77 ? 1.616 -3.697 -13.844 1.00 98.25 77 LEU A O 1
ATOM 619 N N . ALA A 1 78 ? 3.367 -3.656 -12.450 1.00 98.31 78 ALA A N 1
ATOM 620 C CA . ALA A 1 78 ? 3.625 -2.226 -12.588 1.00 98.31 78 ALA A CA 1
ATOM 621 C C . ALA A 1 78 ? 4.128 -1.862 -13.989 1.00 98.31 78 ALA A C 1
ATOM 623 O O . ALA A 1 78 ? 3.691 -0.857 -14.554 1.00 98.31 78 ALA A O 1
ATOM 624 N N . TYR A 1 79 ? 5.013 -2.693 -14.545 1.00 98.19 79 TYR A N 1
ATOM 625 C CA . TYR A 1 79 ? 5.491 -2.568 -15.917 1.00 98.19 79 TYR A CA 1
ATOM 626 C C . TYR A 1 79 ? 4.340 -2.706 -16.922 1.00 98.19 79 TYR A C 1
ATOM 628 O O . TYR A 1 79 ? 4.134 -1.808 -17.737 1.00 98.19 79 TYR A O 1
ATOM 636 N N . ASP A 1 80 ? 3.534 -3.763 -16.798 1.00 98.31 80 ASP A N 1
ATOM 637 C CA . ASP A 1 80 ? 2.383 -4.022 -17.672 1.00 98.31 80 ASP A CA 1
ATOM 638 C C . ASP A 1 80 ? 1.329 -2.904 -17.587 1.00 98.31 80 ASP A C 1
ATOM 640 O O . ASP A 1 80 ? 0.662 -2.586 -18.570 1.00 98.31 80 ASP A O 1
ATOM 644 N N . ALA A 1 81 ? 1.192 -2.269 -16.418 1.00 97.50 81 ALA A N 1
ATOM 645 C CA . ALA A 1 81 ? 0.297 -1.135 -16.196 1.00 97.50 81 ALA A CA 1
ATOM 646 C C . ALA A 1 81 ? 0.867 0.221 -16.665 1.00 97.50 81 ALA A C 1
ATOM 648 O O . ALA A 1 81 ? 0.203 1.246 -16.496 1.00 97.50 81 ALA A O 1
ATOM 649 N N . GLY A 1 82 ? 2.081 0.257 -17.226 1.00 97.12 82 GLY A N 1
ATOM 650 C CA . GLY A 1 82 ? 2.712 1.479 -17.733 1.00 97.12 82 GLY A CA 1
ATOM 651 C C . GLY A 1 82 ? 3.124 2.473 -16.642 1.00 97.12 82 GLY A C 1
ATOM 652 O O . GLY A 1 82 ? 3.162 3.682 -16.888 1.00 97.12 82 GLY A O 1
ATOM 653 N N . LEU A 1 83 ? 3.405 1.998 -15.422 1.00 98.19 83 LEU A N 1
ATOM 654 C CA . LEU A 1 83 ? 3.855 2.869 -14.338 1.00 98.19 83 LEU A CA 1
ATOM 655 C C . LEU A 1 83 ? 5.267 3.394 -14.599 1.00 98.19 83 LEU A C 1
ATOM 657 O O . LEU A 1 83 ? 6.174 2.647 -14.954 1.00 98.19 83 LEU A O 1
ATOM 661 N N . LYS A 1 84 ? 5.475 4.691 -14.345 1.00 98.00 84 LYS A N 1
ATOM 662 C CA . LYS A 1 84 ? 6.785 5.349 -14.514 1.00 98.00 84 LYS A CA 1
ATOM 663 C C . LYS A 1 84 ? 7.773 5.031 -13.388 1.00 98.00 84 LYS A C 1
ATOM 665 O O . LYS A 1 84 ? 8.959 5.316 -13.510 1.00 98.00 84 LYS A O 1
ATOM 670 N N . GLY A 1 85 ? 7.288 4.472 -12.284 1.00 97.19 85 GLY A N 1
ATOM 671 C CA . GLY A 1 85 ? 8.087 4.068 -11.136 1.00 97.19 85 GLY A CA 1
ATOM 672 C C . GLY A 1 85 ? 7.238 3.328 -10.110 1.00 97.19 85 GLY A C 1
ATOM 673 O O . GLY A 1 85 ? 6.010 3.421 -10.121 1.00 97.19 85 GLY A O 1
ATOM 674 N N . ILE A 1 86 ? 7.895 2.590 -9.222 1.00 97.69 86 ILE A N 1
ATOM 675 C CA . ILE A 1 86 ? 7.250 1.850 -8.140 1.00 97.69 86 ILE A CA 1
ATOM 676 C C . ILE A 1 86 ? 8.181 1.778 -6.932 1.00 97.69 86 ILE A C 1
ATOM 678 O O . ILE A 1 86 ? 9.385 1.583 -7.080 1.00 97.69 86 ILE A O 1
ATOM 682 N N . THR A 1 87 ? 7.606 1.916 -5.740 1.00 98.06 87 THR A N 1
ATOM 683 C CA . THR A 1 87 ? 8.311 1.775 -4.464 1.00 98.06 87 THR A CA 1
ATOM 684 C C . THR A 1 87 ? 7.625 0.687 -3.662 1.00 98.06 87 THR A C 1
ATOM 686 O O . THR A 1 87 ? 6.415 0.754 -3.459 1.00 98.06 87 THR A O 1
ATOM 689 N N . ILE A 1 88 ? 8.379 -0.296 -3.178 1.00 97.38 88 ILE A N 1
ATOM 690 C CA . ILE A 1 88 ? 7.854 -1.336 -2.289 1.00 97.38 88 ILE A CA 1
ATOM 691 C C . ILE A 1 88 ? 8.325 -1.106 -0.853 1.00 97.38 88 ILE A C 1
ATOM 693 O O . ILE A 1 88 ? 9.404 -0.557 -0.629 1.00 97.38 88 ILE A O 1
ATOM 697 N N . TYR A 1 89 ? 7.534 -1.569 0.108 1.00 96.56 89 TYR A N 1
ATOM 698 C CA . TYR A 1 89 ? 7.934 -1.694 1.506 1.00 96.56 89 TYR A CA 1
ATOM 699 C C . TYR A 1 89 ? 7.393 -3.011 2.061 1.00 96.56 89 TYR A C 1
ATOM 701 O O . TYR A 1 89 ? 6.212 -3.304 1.870 1.00 96.56 89 TYR A O 1
ATOM 709 N N . ARG A 1 90 ? 8.253 -3.790 2.715 1.00 91.19 90 ARG A N 1
ATOM 710 C CA . ARG A 1 90 ? 7.919 -5.056 3.370 1.00 91.19 90 ARG A CA 1
ATOM 711 C C . ARG A 1 90 ? 8.395 -5.013 4.812 1.00 91.19 90 ARG A C 1
ATOM 713 O O . ARG A 1 90 ? 9.584 -4.665 4.994 1.00 91.19 90 ARG A O 1
#